Protein AF-A0A445D9J7-F1 (afdb_monomer_lite)

pLDDT: mean 71.9, std 18.34, range [35.28, 90.56]

Radius of gyration: 12.75 Å; chains: 1; bounding box: 22×27×37 Å

Sequence (69 aa):
MLLRNNDQSSGLCNGTRLKVRKLRNHVIECEVLTGNNVGHIALIPRMNMIVLGQTSFYTWPTICGTFKS

Organism: Arachis hypogaea (NCBI:txid3818)

Secondary structure (DSSP, 8-state):
--SS-SBTTTTB-TT--EEEEEE-SSEEEEEE-SSTTTT-EEEEE------TT------TTTTTTT---

InterPro domains:
  IPR049163 DNA helicase Pif1-like, 2B domain [PF21530] (1-23)

Structure (mmCIF, N/CA/C/O backbone):
data_AF-A0A445D9J7-F1
#
_entry.id   AF-A0A445D9J7-F1
#
loop_
_atom_site.group_PDB
_atom_site.id
_atom_site.type_symbol
_atom_site.label_atom_id
_atom_site.label_alt_id
_atom_site.label_comp_id
_atom_site.label_asym_id
_atom_site.label_entity_id
_atom_site.label_seq_id
_atom_site.pdbx_PDB_ins_code
_atom_site.Cartn_x
_atom_site.Cartn_y
_atom_site.Cartn_z
_atom_site.occupancy
_atom_site.B_iso_or_equiv
_atom_site.auth_seq_id
_atom_site.auth_comp_id
_atom_site.auth_asym_id
_atom_site.auth_atom_id
_atom_site.pdbx_PDB_model_num
ATOM 1 N N . MET A 1 1 ? -0.821 6.848 -4.865 1.00 78.00 1 MET A N 1
ATOM 2 C CA . MET A 1 1 ? 0.175 5.770 -5.073 1.00 78.00 1 MET A CA 1
ATOM 3 C C . MET A 1 1 ? 0.226 4.944 -3.793 1.00 78.00 1 MET A C 1
ATOM 5 O O . MET A 1 1 ? 0.145 5.546 -2.728 1.00 78.00 1 MET A O 1
ATOM 9 N N . LEU A 1 2 ? 0.268 3.609 -3.864 1.00 80.12 2 LEU A N 1
ATOM 10 C CA . LEU A 1 2 ? 0.391 2.764 -2.666 1.00 80.12 2 LEU A CA 1
ATOM 11 C C . LEU A 1 2 ? 1.753 2.975 -1.991 1.00 80.12 2 LEU A C 1
ATOM 13 O O . LEU A 1 2 ? 2.779 2.991 -2.669 1.00 80.12 2 LEU A O 1
ATOM 17 N N . LEU A 1 3 ? 1.737 3.121 -0.664 1.00 79.25 3 LEU A N 1
ATOM 18 C CA . LEU A 1 3 ? 2.933 3.317 0.172 1.00 79.25 3 LEU A CA 1
ATOM 19 C C . LEU A 1 3 ? 3.392 2.040 0.888 1.00 79.25 3 LEU A C 1
ATOM 21 O O . LEU A 1 3 ? 4.476 2.012 1.463 1.00 79.25 3 LEU A O 1
ATOM 25 N N . ARG A 1 4 ? 2.548 1.005 0.887 1.00 75.56 4 ARG A N 1
ATOM 26 C CA . ARG A 1 4 ? 2.868 -0.321 1.416 1.00 75.56 4 ARG A CA 1
ATOM 27 C C . ARG A 1 4 ? 2.381 -1.398 0.452 1.00 75.56 4 ARG A C 1
ATOM 29 O O . ARG A 1 4 ? 1.338 -1.227 -0.188 1.00 7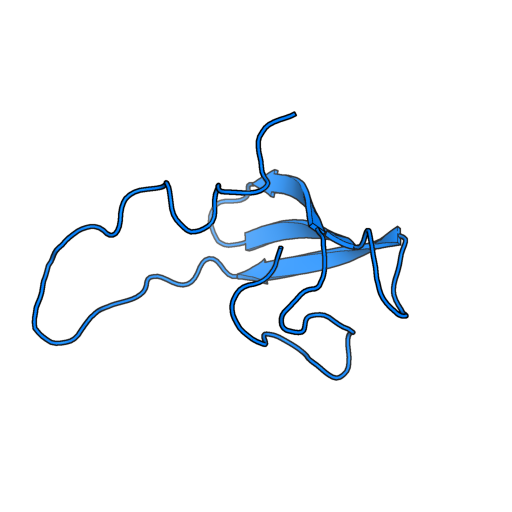5.56 4 ARG A O 1
ATOM 36 N N . ASN A 1 5 ? 3.112 -2.506 0.406 1.00 76.44 5 ASN A N 1
ATOM 37 C CA . ASN A 1 5 ? 2.701 -3.699 -0.319 1.00 76.44 5 ASN A CA 1
ATOM 38 C C . ASN A 1 5 ? 1.464 -4.276 0.373 1.00 76.44 5 ASN A C 1
ATOM 40 O O . ASN A 1 5 ? 1.490 -4.514 1.579 1.00 76.44 5 ASN A O 1
ATOM 44 N N . ASN A 1 6 ? 0.383 -4.457 -0.380 1.00 75.69 6 ASN A N 1
ATOM 45 C CA . ASN A 1 6 ? -0.830 -5.095 0.122 1.00 75.69 6 ASN A CA 1
ATOM 46 C C . ASN A 1 6 ? -0.953 -6.509 -0.442 1.00 75.69 6 ASN A C 1
ATOM 48 O O . ASN A 1 6 ? -1.052 -7.466 0.312 1.00 75.69 6 ASN A O 1
ATOM 52 N N . ASP A 1 7 ? -0.901 -6.625 -1.766 1.00 74.12 7 ASP A N 1
ATOM 53 C CA . ASP A 1 7 ? -0.940 -7.902 -2.468 1.00 74.12 7 ASP A CA 1
ATOM 54 C C . ASP A 1 7 ? -0.071 -7.785 -3.722 1.00 74.12 7 ASP A C 1
ATOM 56 O O . ASP A 1 7 ? -0.465 -7.250 -4.760 1.00 74.12 7 ASP A O 1
ATOM 60 N N . GLN A 1 8 ? 1.180 -8.212 -3.584 1.00 70.56 8 GLN A N 1
ATOM 61 C CA . GLN A 1 8 ? 2.172 -8.101 -4.647 1.00 70.56 8 GLN A CA 1
ATOM 62 C C . GLN A 1 8 ? 1.862 -9.049 -5.813 1.00 70.56 8 GLN A C 1
ATOM 64 O O . GLN A 1 8 ? 2.144 -8.701 -6.960 1.00 70.56 8 GLN A O 1
ATOM 69 N N . SER A 1 9 ? 1.223 -10.190 -5.541 1.00 74.56 9 SER A N 1
ATOM 70 C CA . SER A 1 9 ? 0.764 -11.136 -6.561 1.00 74.56 9 SER A CA 1
ATOM 71 C C . SER A 1 9 ? -0.358 -10.539 -7.408 1.00 74.56 9 SER A C 1
ATOM 73 O O . SER A 1 9 ? -0.392 -10.748 -8.618 1.00 74.56 9 SER A O 1
ATOM 75 N N . SER A 1 10 ? -1.228 -9.722 -6.807 1.00 71.44 10 SER A N 1
ATOM 76 C CA . SER A 1 10 ? -2.287 -8.999 -7.516 1.00 71.44 10 SER A CA 1
ATOM 77 C C . SER A 1 10 ? -1.859 -7.618 -8.047 1.00 71.44 10 SER A C 1
ATOM 79 O O . SER A 1 10 ? -2.723 -6.803 -8.389 1.00 71.44 10 SER A O 1
ATOM 81 N N . GLY A 1 11 ? -0.560 -7.298 -8.082 1.00 75.81 11 GLY A N 1
ATOM 82 C CA . GLY A 1 11 ? -0.052 -6.010 -8.581 1.00 75.81 11 GLY A CA 1
ATOM 83 C C . GLY A 1 11 ? -0.343 -4.800 -7.678 1.00 75.81 11 GLY A C 1
ATOM 84 O O . GLY A 1 11 ? -0.196 -3.653 -8.106 1.00 75.81 11 GLY A O 1
ATOM 85 N N . LEU A 1 12 ? -0.746 -5.028 -6.424 1.00 82.38 12 LEU A N 1
ATOM 86 C CA . LEU A 1 12 ? -0.953 -4.013 -5.387 1.00 82.38 12 LEU A CA 1
ATOM 87 C C . LEU A 1 12 ? 0.311 -3.865 -4.535 1.00 82.38 12 LEU A C 1
ATOM 89 O O . LEU A 1 12 ? 0.326 -4.143 -3.330 1.00 82.38 12 LEU A O 1
ATOM 93 N N . CYS A 1 13 ? 1.383 -3.434 -5.191 1.00 82.25 13 CYS A N 1
ATOM 94 C CA . CYS A 1 13 ? 2.679 -3.178 -4.586 1.00 82.25 13 CYS A CA 1
ATOM 95 C C . CYS A 1 13 ? 2.946 -1.677 -4.420 1.00 82.25 13 CYS A C 1
ATOM 97 O O . CYS A 1 13 ? 2.203 -0.813 -4.899 1.00 82.25 13 CYS A O 1
ATOM 99 N N . ASN A 1 14 ? 4.028 -1.366 -3.712 1.00 81.12 14 ASN A N 1
ATOM 100 C CA . ASN A 1 14 ? 4.550 -0.018 -3.598 1.00 81.12 14 ASN A CA 1
ATOM 101 C C . ASN A 1 14 ? 4.725 0.589 -4.979 1.00 81.12 14 ASN A C 1
ATOM 103 O O . ASN A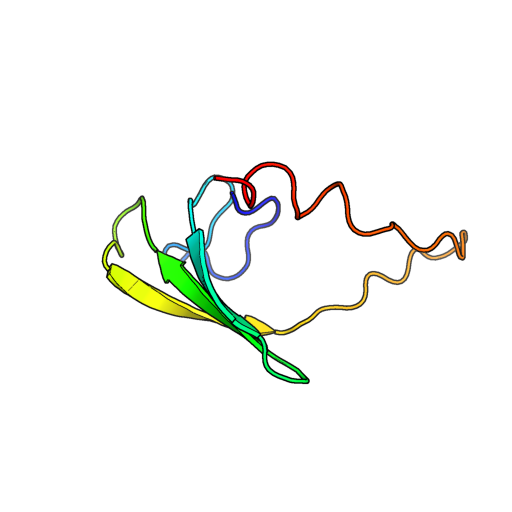 1 14 ? 5.381 0.035 -5.856 1.00 81.12 14 ASN A O 1
ATOM 107 N N . GLY A 1 15 ? 4.131 1.758 -5.151 1.00 78.75 15 GLY A N 1
ATOM 108 C CA . GLY A 1 15 ? 4.206 2.475 -6.404 1.00 78.75 15 GLY A CA 1
ATOM 109 C C . GLY A 1 15 ? 3.054 2.255 -7.378 1.00 78.75 15 GLY A C 1
ATOM 110 O O . GLY A 1 15 ? 2.923 3.020 -8.335 1.00 78.75 15 GLY A O 1
ATOM 111 N N . THR A 1 16 ? 2.140 1.325 -7.097 1.00 84.94 16 THR A N 1
ATOM 112 C CA . THR A 1 16 ? 0.913 1.190 -7.885 1.00 84.94 16 THR A CA 1
ATOM 113 C C . THR A 1 16 ? 0.060 2.452 -7.740 1.00 84.94 16 THR A C 1
ATOM 115 O O . THR A 1 16 ? -0.280 2.900 -6.633 1.00 84.94 16 THR A O 1
ATOM 118 N N . ARG A 1 17 ? -0.279 3.069 -8.874 1.00 87.94 17 ARG A N 1
ATOM 119 C CA . ARG A 1 17 ? -1.224 4.188 -8.926 1.00 87.94 17 ARG A CA 1
ATOM 120 C C . ARG A 1 17 ? -2.635 3.620 -8.952 1.00 87.94 17 ARG A C 1
ATOM 122 O O . ARG A 1 17 ? -2.932 2.722 -9.732 1.00 87.94 17 ARG A O 1
ATOM 129 N N . LEU A 1 18 ? -3.486 4.144 -8.080 1.00 88.88 18 LEU A N 1
ATOM 130 C CA . LEU A 1 18 ? -4.864 3.706 -7.909 1.00 88.88 18 LEU A CA 1
ATOM 131 C C . LEU A 1 18 ? -5.791 4.917 -7.992 1.00 88.88 18 LEU A C 1
ATOM 133 O O . LEU A 1 18 ? -5.441 5.977 -7.474 1.00 88.88 18 LEU A O 1
ATOM 137 N N . LYS A 1 19 ? -6.977 4.740 -8.573 1.00 88.12 19 LYS A N 1
ATOM 138 C CA . LYS A 1 19 ? -8.072 5.716 -8.581 1.00 88.12 19 LYS A CA 1
ATOM 139 C C . LYS A 1 19 ? -9.212 5.219 -7.701 1.00 88.12 19 LYS A C 1
ATOM 141 O O . LYS A 1 19 ? -9.776 4.167 -7.964 1.00 88.12 19 LYS A O 1
ATOM 146 N N . VAL A 1 20 ? -9.578 5.965 -6.666 1.00 88.31 20 VAL A N 1
ATOM 147 C CA . VAL A 1 20 ? -10.696 5.619 -5.783 1.00 88.31 20 VAL A CA 1
ATOM 148 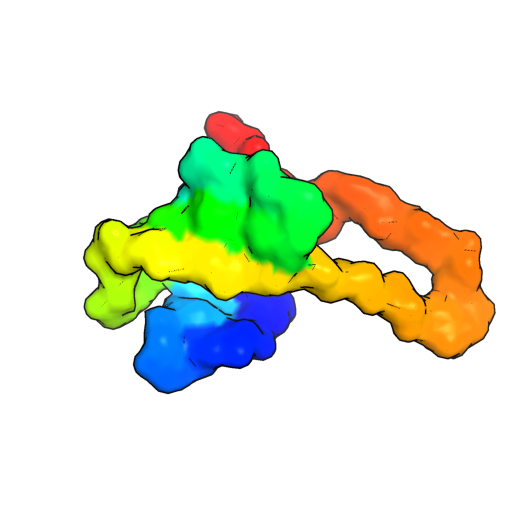C C . VAL A 1 20 ? -11.975 5.770 -6.585 1.00 88.31 20 VAL A C 1
ATOM 150 O O . VAL A 1 20 ? -12.247 6.826 -7.154 1.00 88.31 20 VAL A O 1
ATOM 153 N N . ARG A 1 21 ? -12.756 4.696 -6.618 1.00 90.19 21 ARG A N 1
ATOM 154 C CA . ARG A 1 21 ? -14.100 4.681 -7.188 1.00 90.19 21 ARG A CA 1
ATOM 155 C C . ARG A 1 21 ? -15.138 4.925 -6.105 1.00 90.19 21 ARG A C 1
ATOM 157 O O . ARG A 1 21 ? -16.020 5.757 -6.288 1.00 90.19 21 ARG A O 1
ATOM 164 N N . LYS A 1 22 ? -15.036 4.202 -4.983 1.00 90.44 22 LYS A N 1
ATOM 165 C CA . LYS A 1 22 ? -15.987 4.274 -3.865 1.00 90.44 22 LYS A CA 1
ATOM 166 C C . LYS A 1 22 ? -15.297 4.047 -2.527 1.00 90.44 22 LYS A C 1
ATOM 168 O O . LYS A 1 22 ? -14.410 3.207 -2.398 1.00 90.44 22 LYS A O 1
ATOM 173 N N . LEU A 1 23 ? -15.766 4.761 -1.511 1.00 88.75 23 LEU A N 1
ATOM 174 C CA . LEU A 1 23 ? -15.376 4.564 -0.119 1.00 88.75 23 LEU A CA 1
ATOM 175 C C . LEU A 1 23 ? -16.528 3.872 0.609 1.00 88.75 23 LEU A C 1
ATOM 177 O O . LEU A 1 23 ? -17.625 4.419 0.682 1.00 88.75 23 LEU A O 1
ATOM 181 N N . ARG A 1 24 ? -16.291 2.666 1.130 1.00 86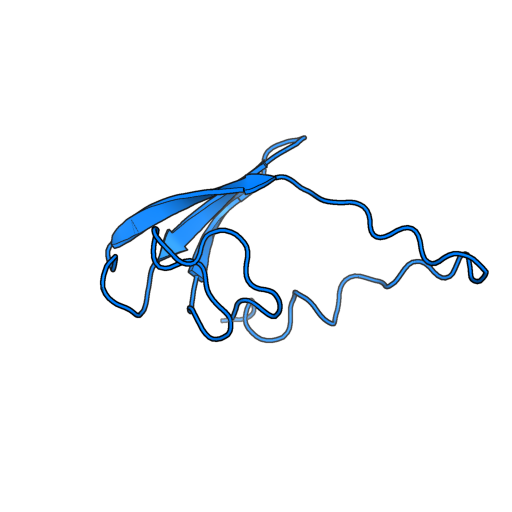.81 24 ARG A N 1
ATOM 182 C CA . ARG A 1 24 ? -17.237 1.950 1.996 1.00 86.81 24 ARG A CA 1
ATOM 183 C C . ARG A 1 24 ? -16.747 1.986 3.448 1.00 86.81 24 ARG A C 1
ATOM 185 O O . ARG A 1 24 ? -15.611 2.367 3.732 1.00 86.81 24 ARG A O 1
ATOM 192 N N . ASN A 1 25 ? -17.595 1.541 4.377 1.00 84.69 25 ASN A N 1
ATOM 193 C CA . ASN A 1 25 ? -17.306 1.588 5.817 1.00 84.69 25 ASN A CA 1
ATOM 194 C C . ASN A 1 25 ? -15.996 0.878 6.196 1.00 84.69 25 ASN A C 1
ATOM 196 O O . ASN A 1 25 ? -15.219 1.434 6.970 1.00 84.69 25 ASN A O 1
ATOM 200 N N . HIS A 1 26 ? -15.715 -0.283 5.595 1.00 85.44 26 HIS A N 1
ATOM 201 C CA . HIS A 1 26 ? -14.543 -1.114 5.915 1.00 85.44 26 HIS A CA 1
ATOM 202 C C . HIS A 1 26 ? -13.568 -1.311 4.749 1.00 85.44 26 HIS A C 1
ATOM 204 O O . HIS A 1 26 ? -12.470 -1.822 4.956 1.00 85.44 26 HIS A O 1
ATOM 210 N N . VAL A 1 27 ? -13.938 -0.907 3.532 1.00 85.62 27 VAL A N 1
ATOM 211 C CA . VAL A 1 27 ? -13.142 -1.142 2.319 1.00 85.62 27 VAL A CA 1
ATOM 212 C C . VAL A 1 27 ? -13.144 0.079 1.410 1.00 85.62 27 VAL A C 1
ATOM 214 O O . VAL A 1 27 ? -14.106 0.844 1.364 1.00 85.62 27 VAL A O 1
ATOM 217 N N . ILE A 1 28 ? -12.060 0.243 0.667 1.00 89.69 28 ILE A N 1
ATOM 218 C CA . ILE A 1 28 ? -11.885 1.259 -0.360 1.00 89.69 28 ILE A CA 1
ATOM 219 C C . ILE A 1 28 ? -11.853 0.538 -1.704 1.00 89.69 28 ILE A C 1
ATOM 221 O O . ILE A 1 28 ? -11.009 -0.331 -1.921 1.00 89.69 28 ILE A O 1
ATOM 225 N N . GLU A 1 29 ? -12.773 0.895 -2.595 1.00 90.50 29 GLU A N 1
ATOM 226 C CA . GLU A 1 29 ? -12.758 0.429 -3.977 1.00 90.50 29 GLU A CA 1
ATOM 227 C C . GLU A 1 29 ? -11.859 1.336 -4.803 1.00 90.50 29 GLU A C 1
ATOM 229 O O . GLU A 1 29 ? -12.120 2.535 -4.946 1.00 90.50 29 GLU A O 1
ATOM 234 N N . CYS A 1 30 ? -10.827 0.741 -5.378 1.00 90.00 30 CYS A N 1
ATOM 235 C CA . CYS A 1 30 ? -9.834 1.410 -6.195 1.00 90.00 30 CYS A CA 1
ATOM 236 C C . CYS A 1 30 ? -9.726 0.732 -7.558 1.00 90.00 30 CYS A C 1
ATOM 238 O O . CYS A 1 30 ? -9.776 -0.484 -7.652 1.00 90.00 30 CYS A O 1
ATOM 240 N N . GLU A 1 31 ? -9.518 1.503 -8.611 1.00 90.56 31 GLU A N 1
ATOM 241 C CA . GLU A 1 31 ? -9.133 1.012 -9.929 1.00 90.56 31 GLU A CA 1
ATOM 242 C C . GLU A 1 31 ? -7.626 1.168 -10.113 1.00 90.56 31 GLU A C 1
ATOM 244 O O . GLU A 1 31 ? -7.061 2.215 -9.786 1.00 90.56 31 GLU A O 1
ATOM 249 N N . VAL A 1 32 ? -6.968 0.131 -10.618 1.00 89.19 32 VAL A N 1
ATOM 250 C CA . VAL A 1 32 ? -5.529 0.148 -10.877 1.00 89.19 32 VAL A CA 1
ATOM 251 C C . VAL A 1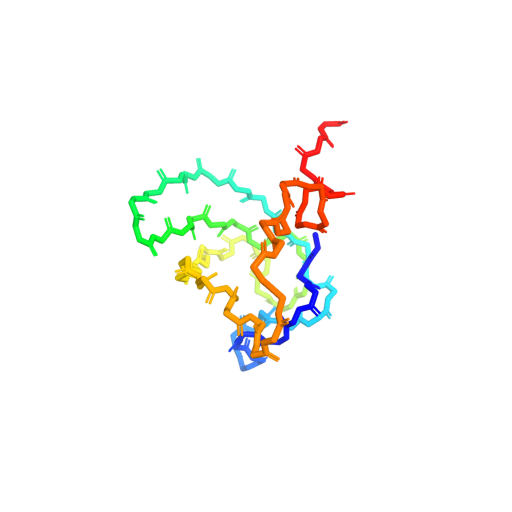 32 ? -5.233 0.926 -12.154 1.00 89.19 32 VAL A C 1
ATOM 253 O O . VAL A 1 32 ? -5.745 0.606 -13.221 1.00 89.19 32 VAL A O 1
ATOM 256 N N . LEU A 1 33 ? -4.368 1.933 -12.055 1.00 86.62 33 LEU A N 1
ATOM 257 C CA . LEU A 1 33 ? -3.969 2.780 -13.182 1.00 86.62 33 LEU A CA 1
ATOM 258 C C . LEU A 1 33 ? -2.599 2.409 -13.761 1.00 86.62 33 LEU A C 1
ATOM 260 O O . LEU A 1 33 ? -2.194 2.949 -14.787 1.00 86.62 33 LEU A O 1
ATOM 264 N N . THR A 1 34 ? -1.813 1.580 -13.072 1.00 81.50 34 THR A N 1
ATOM 265 C CA . THR A 1 34 ? -0.425 1.281 -13.463 1.00 81.50 34 THR A CA 1
ATOM 266 C C . THR A 1 34 ? -0.014 -0.103 -12.967 1.00 81.50 34 THR A C 1
ATOM 268 O O . THR A 1 34 ? -0.416 -0.494 -11.876 1.00 81.50 34 THR A O 1
ATOM 271 N N . GLY A 1 35 ? 0.802 -0.824 -13.741 1.00 78.19 35 GLY A N 1
ATOM 272 C CA . GLY A 1 35 ? 1.265 -2.185 -13.438 1.00 78.19 35 GLY A CA 1
ATOM 273 C C . GLY A 1 35 ? 0.620 -3.233 -14.348 1.00 78.19 35 GLY A C 1
ATOM 274 O O . GLY A 1 35 ? -0.022 -2.885 -15.330 1.00 78.19 35 GLY A O 1
ATOM 275 N N . ASN A 1 36 ? 0.766 -4.517 -14.023 1.00 78.31 36 ASN A N 1
ATOM 276 C CA . ASN A 1 36 ? 0.241 -5.602 -14.868 1.00 78.31 36 ASN A CA 1
ATOM 277 C C . ASN A 1 36 ? -1.293 -5.713 -14.845 1.00 78.31 36 ASN A C 1
ATOM 279 O O . ASN A 1 36 ? -1.877 -6.326 -15.731 1.00 78.31 36 ASN A O 1
ATOM 283 N N . ASN A 1 37 ? -1.941 -5.094 -13.855 1.00 82.56 37 ASN A N 1
ATOM 284 C CA . ASN A 1 37 ? -3.367 -5.266 -13.583 1.00 82.56 37 ASN A CA 1
ATOM 285 C C . ASN A 1 37 ? -4.169 -3.978 -13.849 1.00 82.56 37 ASN A C 1
ATOM 287 O O . ASN A 1 37 ? -5.131 -3.702 -13.135 1.00 82.56 37 ASN A O 1
ATOM 291 N N . VAL A 1 38 ? -3.769 -3.155 -14.830 1.00 86.56 38 VAL A N 1
ATOM 292 C CA . VAL A 1 38 ? -4.488 -1.910 -15.183 1.00 86.56 38 VAL A CA 1
ATOM 293 C C . VAL A 1 38 ? -5.963 -2.189 -15.496 1.00 86.56 38 VAL A C 1
ATOM 295 O O . VAL A 1 38 ? -6.291 -3.160 -16.170 1.00 86.56 38 VAL A O 1
ATOM 298 N N . GLY A 1 39 ? -6.855 -1.336 -14.987 1.00 87.00 39 GLY A N 1
ATOM 299 C CA . GLY A 1 39 ? -8.309 -1.462 -15.128 1.00 87.00 39 GLY A CA 1
ATOM 300 C C . GLY A 1 39 ? -8.955 -2.431 -14.132 1.00 87.00 39 GLY A C 1
ATOM 301 O O . GLY A 1 39 ? -10.179 -2.460 -14.005 1.00 87.00 39 GLY A O 1
ATOM 302 N N . HIS A 1 40 ? -8.162 -3.200 -13.378 1.00 89.62 40 HIS A N 1
ATOM 303 C CA . HIS A 1 40 ? -8.689 -4.093 -12.352 1.00 89.62 40 HIS A CA 1
ATOM 304 C C . HIS A 1 40 ? -9.211 -3.315 -11.135 1.00 89.62 40 HIS A C 1
ATOM 306 O O . HIS A 1 40 ? -8.632 -2.306 -10.718 1.00 89.62 40 HIS A O 1
ATOM 312 N N . ILE A 1 41 ? -10.289 -3.819 -10.524 1.00 90.06 41 ILE A N 1
ATOM 313 C CA . ILE A 1 41 ? -10.870 -3.255 -9.303 1.00 90.06 41 ILE A CA 1
ATOM 314 C C . ILE A 1 41 ? -10.233 -3.933 -8.090 1.00 90.06 41 ILE A C 1
ATOM 316 O O . ILE A 1 41 ? -10.446 -5.111 -7.821 1.00 90.06 41 ILE A O 1
ATOM 320 N N . ALA A 1 42 ? -9.460 -3.168 -7.334 1.00 86.25 42 ALA A N 1
ATOM 321 C CA . ALA A 1 42 ? -8.879 -3.561 -6.066 1.00 86.25 42 ALA A CA 1
ATOM 322 C C . ALA A 1 42 ? -9.780 -3.154 -4.893 1.00 86.25 42 ALA A C 1
ATOM 324 O O . ALA A 1 42 ? -10.232 -2.009 -4.804 1.00 86.25 42 ALA A O 1
ATOM 325 N N . LEU A 1 43 ? -9.994 -4.084 -3.962 1.00 88.50 43 LEU A N 1
ATOM 326 C CA . LEU A 1 43 ? -10.680 -3.836 -2.696 1.00 88.50 43 LEU A CA 1
ATOM 327 C C . LEU A 1 43 ? -9.637 -3.768 -1.584 1.00 88.50 43 LEU A C 1
ATOM 329 O O . LEU A 1 43 ? -9.052 -4.782 -1.214 1.00 88.50 43 LEU A O 1
ATOM 333 N N . ILE A 1 44 ? -9.388 -2.571 -1.057 1.00 86.00 44 ILE A N 1
ATOM 334 C CA . ILE A 1 44 ? -8.390 -2.369 -0.003 1.00 86.00 44 ILE A CA 1
ATOM 335 C C . ILE A 1 44 ? -9.109 -2.229 1.339 1.00 86.00 44 ILE A C 1
ATOM 337 O O . ILE A 1 44 ? -9.895 -1.290 1.499 1.00 86.00 44 ILE A O 1
ATOM 341 N N . PRO A 1 45 ? -8.857 -3.104 2.328 1.00 85.06 45 PRO A N 1
ATOM 342 C CA . PRO A 1 45 ? -9.428 -2.939 3.657 1.00 85.06 45 PRO A CA 1
ATOM 343 C C . PRO A 1 45 ? -8.881 -1.672 4.327 1.00 85.06 45 PRO A C 1
ATOM 345 O O . PRO A 1 45 ? -7.688 -1.359 4.251 1.00 85.06 45 PRO A O 1
ATOM 348 N N . ARG A 1 46 ? -9.755 -0.927 5.010 1.00 82.75 46 ARG A N 1
ATOM 349 C CA . ARG A 1 46 ? -9.353 0.216 5.836 1.00 82.75 46 ARG A CA 1
ATOM 350 C C . ARG A 1 46 ? -8.594 -0.319 7.045 1.00 82.75 46 ARG A C 1
ATOM 352 O O . ARG A 1 46 ? -9.198 -0.869 7.958 1.00 82.75 46 ARG A O 1
ATOM 359 N N . MET A 1 47 ? -7.273 -0.171 7.047 1.00 77.19 47 MET A N 1
ATOM 360 C CA . MET A 1 47 ? -6.463 -0.533 8.210 1.00 77.19 47 MET A CA 1
ATOM 361 C C . MET A 1 47 ? -6.250 0.696 9.085 1.00 77.19 47 MET A C 1
ATOM 363 O O . MET A 1 47 ? -5.761 1.720 8.604 1.00 77.19 47 MET A O 1
ATOM 367 N N . ASN A 1 48 ? -6.561 0.565 10.371 1.00 68.06 48 ASN A N 1
ATOM 368 C CA . ASN A 1 48 ? -6.183 1.544 11.379 1.00 68.06 48 ASN A CA 1
ATOM 369 C C . ASN A 1 48 ? -4.730 1.265 11.776 1.00 68.06 48 ASN A C 1
ATOM 371 O O . ASN A 1 48 ? -4.430 0.193 12.296 1.00 68.06 48 ASN A O 1
ATOM 375 N N . MET A 1 49 ? -3.813 2.195 11.502 1.00 61.69 49 MET A N 1
ATOM 376 C CA . MET A 1 49 ? -2.460 2.094 12.049 1.00 61.69 49 MET A CA 1
ATOM 377 C C . MET A 1 49 ? -2.509 2.484 13.523 1.00 61.69 49 MET A C 1
ATOM 379 O O . MET A 1 49 ? -2.751 3.643 13.849 1.00 61.69 49 MET A O 1
ATOM 383 N N . ILE A 1 50 ? -2.292 1.510 14.402 1.00 60.50 50 ILE A N 1
ATOM 384 C CA . ILE A 1 50 ? -2.033 1.753 15.819 1.00 60.50 50 ILE A CA 1
ATOM 385 C C . ILE A 1 50 ? -0.514 1.830 15.958 1.00 60.50 50 ILE A C 1
ATOM 387 O O . ILE A 1 50 ? 0.174 0.819 15.833 1.00 60.50 50 ILE A O 1
ATOM 391 N N . VAL A 1 51 ? 0.021 3.032 16.169 1.00 62.16 51 VAL A N 1
ATOM 392 C CA . VAL A 1 51 ? 1.429 3.197 16.539 1.00 62.16 51 VAL A CA 1
ATOM 393 C C . VAL A 1 51 ? 1.528 2.933 18.037 1.00 62.16 51 VAL A C 1
ATOM 395 O O . VAL A 1 51 ? 0.966 3.680 18.837 1.00 62.16 51 VAL A O 1
ATOM 398 N N . LEU A 1 52 ? 2.208 1.848 18.417 1.00 55.97 52 LEU A N 1
ATOM 399 C CA . LEU A 1 52 ? 2.516 1.535 19.814 1.00 55.97 52 LEU A CA 1
ATOM 400 C C . LEU A 1 52 ? 3.366 2.678 20.393 1.00 55.97 52 LEU A C 1
ATOM 402 O O . LEU A 1 52 ? 4.572 2.728 20.180 1.00 55.97 52 LEU A O 1
ATOM 406 N N . GLY A 1 53 ? 2.716 3.620 21.080 1.00 61.34 53 GLY A N 1
ATOM 407 C CA . GLY A 1 53 ? 3.376 4.685 21.840 1.00 61.34 53 GLY A CA 1
ATOM 408 C C . GLY A 1 53 ? 3.051 6.126 21.444 1.00 61.34 53 GLY A C 1
ATOM 409 O O . GLY A 1 53 ? 3.464 7.025 22.168 1.00 61.34 53 GLY A O 1
ATOM 410 N N . GLN A 1 54 ? 2.297 6.391 20.373 1.00 46.03 54 GLN A N 1
ATOM 411 C CA . GLN A 1 54 ? 1.804 7.746 20.091 1.00 46.03 54 GLN A CA 1
ATOM 412 C C . GLN A 1 54 ? 0.392 7.699 19.514 1.00 46.03 54 GLN A C 1
ATOM 414 O O . GLN A 1 54 ? 0.183 7.370 18.347 1.00 46.03 54 GLN A O 1
ATOM 419 N N . THR A 1 55 ? -0.583 8.089 20.334 1.00 49.03 55 THR A N 1
ATOM 420 C CA . THR A 1 55 ? -1.935 8.455 19.899 1.00 49.03 55 THR A CA 1
ATOM 421 C C . THR A 1 55 ? -1.882 9.800 19.178 1.00 49.03 55 THR A C 1
ATOM 423 O O . THR A 1 55 ? -2.451 10.792 19.617 1.00 49.03 55 THR A O 1
ATOM 426 N N . SER A 1 56 ? -1.169 9.848 18.061 1.00 39.25 56 SER A N 1
ATOM 427 C CA . SER A 1 56 ? -1.307 10.919 17.092 1.00 39.25 56 SER A CA 1
ATOM 428 C C . SER A 1 56 ? -2.093 10.317 15.952 1.00 39.25 56 SER A C 1
ATOM 430 O O . SER A 1 56 ? -1.606 9.434 15.248 1.00 39.25 56 SER A O 1
ATOM 432 N N . PHE A 1 57 ? -3.342 10.760 15.807 1.00 42.69 57 PHE A N 1
ATOM 433 C CA . PHE A 1 57 ? -4.084 10.633 14.566 1.00 42.69 57 PHE A CA 1
ATOM 434 C C . PHE A 1 57 ? -3.132 11.068 13.453 1.00 42.69 57 PHE A C 1
ATOM 436 O O . PHE A 1 57 ? -2.911 12.263 13.268 1.00 42.69 57 PHE A O 1
ATOM 443 N N . TYR A 1 58 ? -2.521 10.116 12.745 1.00 43.62 58 TYR A N 1
ATOM 444 C CA . TYR A 1 58 ? -1.921 10.416 11.461 1.00 43.62 58 TYR A CA 1
ATOM 445 C C . TYR A 1 58 ? -3.104 10.774 10.592 1.00 43.62 58 TYR A C 1
ATOM 447 O O . TYR A 1 58 ? -3.882 9.939 10.127 1.00 43.62 58 TYR A O 1
ATOM 455 N N . THR A 1 59 ? -3.303 12.079 10.560 1.00 42.19 59 THR A N 1
ATOM 456 C CA . THR A 1 59 ? -4.314 12.778 9.826 1.00 42.19 59 THR A CA 1
ATOM 457 C C . THR A 1 59 ? -4.196 12.377 8.365 1.00 42.19 59 THR A C 1
ATOM 459 O O . THR A 1 59 ? -3.238 11.773 7.880 1.00 42.19 59 THR A O 1
ATOM 462 N N . TRP A 1 60 ? -5.228 12.743 7.641 1.00 38.75 60 TRP A N 1
ATOM 463 C CA . TRP A 1 60 ? -5.436 12.478 6.240 1.00 38.75 60 TRP A CA 1
ATOM 464 C C . TRP A 1 60 ? -4.455 13.095 5.199 1.00 38.75 60 TRP A C 1
ATOM 466 O O . TRP A 1 60 ? -4.865 13.105 4.041 1.00 38.75 60 TRP A O 1
ATOM 476 N N . PRO A 1 61 ? -3.199 13.564 5.441 1.00 38.53 61 PRO A N 1
ATOM 477 C CA . PRO A 1 61 ? -2.349 13.959 4.308 1.00 38.53 61 PRO A CA 1
ATOM 478 C C . PRO A 1 61 ? -1.535 12.831 3.659 1.00 38.53 61 PRO A C 1
ATOM 480 O O . PRO A 1 61 ? -1.385 12.837 2.441 1.00 38.53 61 PRO A O 1
ATOM 483 N N . THR A 1 62 ? -1.004 11.848 4.394 1.00 46.41 62 THR A N 1
ATOM 484 C CA . THR A 1 62 ? 0.079 11.015 3.817 1.00 46.41 62 THR A CA 1
ATOM 485 C C . THR A 1 62 ? -0.418 9.964 2.818 1.00 46.41 62 THR A C 1
ATOM 487 O O . THR A 1 62 ? 0.272 9.648 1.857 1.00 46.41 62 THR A O 1
ATOM 490 N N . ILE A 1 63 ? -1.659 9.488 2.958 1.00 42.12 63 ILE A N 1
ATOM 491 C CA . ILE A 1 63 ? -2.305 8.605 1.963 1.00 42.12 63 ILE A CA 1
ATOM 492 C C . ILE A 1 63 ? -2.955 9.435 0.827 1.00 42.12 63 ILE A C 1
ATOM 494 O O . ILE A 1 63 ? -3.290 8.906 -0.233 1.00 42.12 63 ILE A O 1
ATOM 498 N N . CYS A 1 64 ? -3.088 10.755 1.010 1.00 41.28 64 CYS A N 1
ATOM 499 C CA . CYS A 1 64 ? -3.812 11.664 0.118 1.00 41.28 64 CYS A CA 1
ATOM 500 C C . CYS A 1 64 ? -2.908 12.422 -0.877 1.00 41.28 64 CYS A C 1
ATOM 502 O O . CYS A 1 64 ? -3.411 13.085 -1.781 1.00 41.28 64 CYS A O 1
ATOM 504 N N . GLY A 1 65 ? -1.579 12.275 -0.799 1.00 38.66 65 GLY A N 1
ATOM 505 C CA . GLY A 1 65 ? -0.619 12.970 -1.677 1.00 38.66 65 GLY A CA 1
ATOM 506 C C . GLY A 1 65 ? -0.700 12.646 -3.180 1.00 38.66 65 GLY A C 1
ATOM 507 O O . GLY A 1 65 ? 0.097 13.151 -3.957 1.00 38.66 65 GLY A O 1
ATOM 508 N N . THR A 1 66 ? -1.631 11.800 -3.624 1.00 47.12 66 THR A N 1
ATOM 509 C CA . THR A 1 66 ? -1.954 11.615 -5.057 1.00 47.12 66 THR A CA 1
ATOM 510 C C . THR A 1 66 ? -3.462 11.494 -5.318 1.00 47.12 66 THR A C 1
ATOM 512 O O . THR A 1 66 ? -3.867 10.976 -6.352 1.00 47.12 66 THR A O 1
ATOM 515 N N . PHE A 1 67 ? -4.298 11.967 -4.384 1.00 41.31 67 PHE A N 1
ATOM 516 C CA . PHE A 1 67 ? -5.765 11.980 -4.493 1.00 41.31 67 PHE A CA 1
ATOM 517 C C . PHE A 1 67 ? -6.355 13.382 -4.645 1.00 41.31 67 PHE A C 1
ATOM 519 O O . PHE A 1 67 ? -7.510 13.624 -4.297 1.00 41.31 67 PHE A O 1
ATOM 526 N N . LYS A 1 68 ? -5.583 14.313 -5.199 1.00 35.28 68 LYS A N 1
ATOM 527 C CA . LYS A 1 68 ? -6.137 15.539 -5.757 1.00 35.28 68 LYS A CA 1
ATOM 528 C C . LYS A 1 68 ? -5.888 15.525 -7.257 1.00 35.28 68 LYS A C 1
ATOM 530 O O . LYS A 1 68 ? -4.809 15.127 -7.691 1.00 35.28 68 LYS A O 1
ATOM 535 N N . SER A 1 69 ? -6.959 15.852 -7.976 1.00 36.75 69 SER A N 1
ATOM 536 C CA . SER A 1 69 ? -6.982 16.217 -9.390 1.00 36.75 69 SER A CA 1
ATOM 537 C C . SER A 1 69 ? -5.778 17.048 -9.814 1.00 36.75 69 SER A C 1
ATOM 539 O O . SER A 1 69 ? -5.250 17.794 -8.959 1.00 36.75 69 SER A O 1
#

Foldseek 3Di:
DDCAQDDVVQVRHPPFDWDFPDDDPFWTWTATCDDPRHRDTDTHGDDDDDDVPDPDPPDPDPVCVPVDD

=== Feature glossary ===
Reading guide. The protein is described through the following features:

Foldseek 3Di. A 3Di character summarizes, for each residue, the relative orientation of the Cα frame of its nearest spatial neighbor. Because it encodes fold topology rather than chemistry, 3Di alignments detect remote structural similarity that sequence alignment misses.

Contact-map, Ramachandran, and PAE plots. Plot images: a contact map (which residues are close in 3D, as an N×N binary image), a Ramachandran scatter (backbone torsion angles, revealing secondary-structure composition at a glance), and — for AlphaFold structures — a PAE heatmap (pairwise prediction confidence).

Radius of gyration, Cα contacts, bounding box. Radius of gyration (Rg) is the root-mean-square distance of Cα atoms from their centroid — a single number for overall size and compactness. A globular domain of N residues has Rg ≈ 2.2·N^0.38 Å; an extended or disordered chain has a much larger Rg. The Cα contact count is the number of residue pairs whose Cα atoms are within 8 Å and are more than four positions apart in sequence — a standard proxy for tertiary packing density. The bounding box is the smallest axis-aligned box enclosing all Cα atoms.

Secondary structure (8-state, DSSP). Eight-state secondary structure (DSSP): H is the canonical α-helix, G the tighter 3₁₀-helix, I the wider π-helix; E/B are β-structure, T and S are turns and bends, and '-' is everything else. DSSP derives these from the pattern of main-chain N–H···O=C hydrogen bonds, not from the sequence.

B-factor. B-factor (Debye–Waller factor) reflects atomic displacement in the crystal lattice. It is an experimental observable (units Å²), not a prediction; low values mean the atom is pinned down, high values mean it moves or is heterogeneous across the crystal.

pLDDT. pLDDT is the predicted lDDT-Cα score: AlphaFold's confidence that the local environment of each residue (all inter-atomic distances within 15 Å) is correctly placed. It is a per-residue number between 0 and 100, with higher meaning more reliable.

Nearest PDB structures. Nearest PDB neighbors are the top structural matches found by Foldseek when searching this structure against the entire Protein Data Bank. Each hit reports a TM-score (0 to 1; >0.5 almost always implies the same fold) and an E-value. These are *structural* homologs — they may share no detectable sequence similarity.

Solvent-accessible surface area. Accessible surface area quantifies burial. A residue 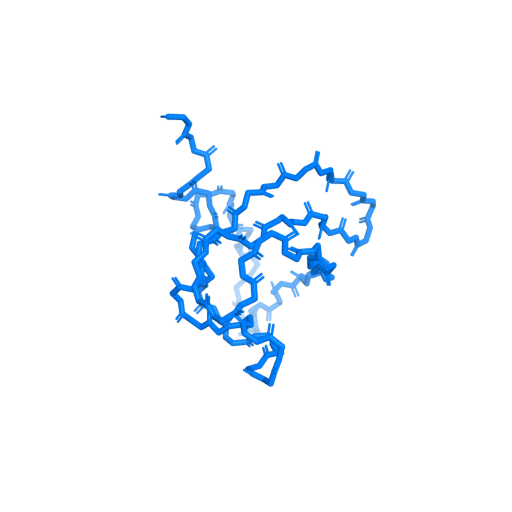with SASA near zero is packed into the hydrophobic core; one with SASA >100 Å² sits on the surface. Computed here via the Shrake–Rupley numerical algorithm with a 1.4 Å probe.

Rendered structure images. Structure images are PyMOL renders from six orthogonal camera directions. Cartoon representation draws helices as coils and strands as arrows; sticks shows the backbone as bonds; surface shows the solvent-excluded envelope. Rainbow coloring maps sequence position to hue (blue→red, N→C); chain coloring assigns a distinct color per polypeptide.

Backbone torsions (φ/ψ). φ (phi) and ψ (psi) are the two rotatable backbone dihedrals per residue: φ is the C(i-1)–N–Cα–C torsion, ψ is the N–Cα–C–N(i+1) torsion, both in degrees on (−180°, 180°]. α-helical residues cluster near (−60°, −45°); β-strand residues near (−120°, +130°). A Ramachandran plot is simply a scatter of (φ, ψ) for every residue.

Predicted aligned error. Predicted Aligned Error (PAE) is an AlphaFold confidence matrix: entry (i, j) is the expected error in the position of residue j, in ångströms, when the prediction is superimposed on the true structure at residue i. Low PAE within a block of residues means that block is internally rigid and well-predicted; high PAE between two blocks means their relative placement is uncertain even if each block individually is confident.

mmCIF coordinates. Structure coordinates are given as an mmCIF _atom_site loop: one row per atom with element, residue name, chain id, sequence number, and x/y/z position in Å. Only the four main-chain atoms per residue are included here; side chains are omitted to keep the record compact.

InterPro / GO / CATH / organism. Database cross-references. InterPro integrates a dozen domain/family signature databases into unified entries with residue-range hits. GO terms attach function/process/location labels with evidence codes. CATH codes position the fold in a four-level structural taxonomy. Organism is the NCBI-taxonomy species name.

Secondary structure (3-state, P-SEA). SS3 is a coarse helix/strand/coil call (letters a/b/c) made by the P-SEA algorithm from inter-Cα distances and dihedrals. It is less detailed than DSSP but needs only Cα positions.

Sequence. Sequence gives the chain of amino acids in standard one-letter code (A=alanine, C=cysteine, …, Y=tyrosine), read N→C. It is the only feature that is directly encoded by the gene; all structural features are derived from the folded form of this sequence.